Protein AF-A0A6M1YNB8-F1 (afdb_monomer_lite)

pLDDT: mean 82.29, std 21.88, range [28.72, 97.94]

Foldseek 3Di:
DDDDDDDDDDDDDDDDDDPPDPPPDDPDWDWAWDPDDPFTKIWIGDPPGTQWIWTFDPDDPFTKIWTAGPVRHTAKMWTFDPPDPPGKTFIAGPVRDTQWIWAWDPPDPWTKIFTAGPVRHTPDIDTDDDD

Structure (mmCIF, N/CA/C/O backbone):
data_AF-A0A6M1YNB8-F1
#
_entry.id   AF-A0A6M1YNB8-F1
#
loop_
_atom_site.group_PDB
_atom_site.id
_atom_site.type_symbol
_atom_site.label_atom_id
_atom_site.label_alt_id
_atom_site.label_comp_id
_atom_site.label_asym_id
_atom_site.label_entity_id
_atom_site.label_seq_id
_atom_site.pdbx_PDB_ins_code
_atom_site.Cartn_x
_atom_site.Cartn_y
_atom_site.Cartn_z
_atom_site.occupancy
_atom_site.B_iso_or_equiv
_atom_site.auth_seq_id
_atom_site.auth_comp_id
_atom_site.auth_asym_id
_atom_site.auth_atom_id
_atom_site.pdbx_PDB_model_num
ATOM 1 N N . MET A 1 1 ? 40.818 -11.159 37.701 1.00 38.38 1 MET A N 1
ATOM 2 C CA . MET A 1 1 ? 41.041 -10.883 36.265 1.00 38.38 1 MET A CA 1
ATOM 3 C C . MET A 1 1 ? 40.305 -9.592 35.910 1.00 38.38 1 MET A C 1
ATOM 5 O O . MET A 1 1 ? 39.124 -9.479 36.207 1.00 38.38 1 MET A O 1
ATOM 9 N N . PHE A 1 2 ? 41.049 -8.585 35.452 1.00 33.31 2 PHE A N 1
ATOM 10 C CA . PHE A 1 2 ? 40.685 -7.164 35.300 1.00 33.31 2 PHE A CA 1
ATOM 11 C C . PHE A 1 2 ? 39.447 -6.937 34.406 1.00 33.31 2 PHE A C 1
ATOM 13 O O . PHE A 1 2 ? 39.366 -7.487 33.317 1.00 33.31 2 PHE A O 1
ATOM 20 N N . LYS A 1 3 ? 38.395 -6.253 34.883 1.00 41.31 3 LYS A N 1
ATOM 21 C CA . LYS A 1 3 ? 38.100 -4.810 34.693 1.00 41.31 3 LYS A CA 1
ATOM 22 C C . LYS A 1 3 ? 38.503 -4.222 33.326 1.00 41.31 3 LYS A C 1
ATOM 24 O O . LYS A 1 3 ? 39.667 -3.894 33.131 1.00 41.31 3 LYS A O 1
ATOM 29 N N . LYS A 1 4 ? 37.500 -3.868 32.513 1.00 41.59 4 LYS A N 1
ATOM 30 C CA . LYS A 1 4 ? 37.431 -2.569 31.818 1.00 41.59 4 LYS A CA 1
ATOM 31 C C . LYS A 1 4 ? 36.002 -2.017 31.903 1.00 41.59 4 LYS A C 1
ATOM 33 O O . LYS A 1 4 ? 35.089 -2.513 31.259 1.00 41.59 4 LYS A O 1
ATOM 38 N N . LYS A 1 5 ? 35.842 -0.999 32.752 1.00 46.91 5 LYS A N 1
ATOM 39 C CA . LYS A 1 5 ? 34.808 0.038 32.660 1.00 46.91 5 LYS A CA 1
ATOM 40 C C . LYS A 1 5 ? 35.435 1.225 31.926 1.00 46.91 5 LYS A C 1
ATOM 42 O O . LYS A 1 5 ? 36.587 1.508 32.229 1.00 46.91 5 LYS A O 1
ATOM 47 N N . ILE A 1 6 ? 34.662 1.903 31.080 1.00 41.31 6 ILE A N 1
ATOM 48 C CA . ILE A 1 6 ? 34.479 3.368 30.936 1.00 41.31 6 ILE A CA 1
ATOM 49 C C . ILE A 1 6 ? 33.068 3.445 30.310 1.00 41.31 6 ILE A C 1
ATOM 51 O O . ILE A 1 6 ? 32.866 2.882 29.243 1.00 41.31 6 ILE A O 1
ATOM 55 N N . LEU A 1 7 ? 31.979 3.773 31.011 1.00 35.12 7 LEU A N 1
ATOM 56 C CA . LEU A 1 7 ? 31.590 4.996 31.731 1.00 35.12 7 LEU A CA 1
ATOM 57 C C . LEU A 1 7 ? 31.274 6.184 30.792 1.00 35.12 7 LEU A C 1
ATOM 59 O O . LEU A 1 7 ? 32.146 6.979 30.481 1.00 35.12 7 LEU A O 1
ATOM 63 N N . PHE A 1 8 ? 29.978 6.284 30.461 1.00 32.28 8 PHE A N 1
ATOM 64 C CA . PHE A 1 8 ? 29.123 7.469 30.649 1.00 32.28 8 PHE A CA 1
ATOM 65 C C . PHE A 1 8 ? 29.268 8.660 29.687 1.00 32.28 8 PHE A C 1
ATOM 67 O O . PHE A 1 8 ? 30.168 9.483 29.805 1.00 32.28 8 PHE A O 1
ATOM 74 N N . PHE A 1 9 ? 28.227 8.844 28.872 1.00 29.70 9 PHE A N 1
ATOM 75 C CA . PHE A 1 9 ? 27.554 10.138 28.788 1.00 29.70 9 PHE A CA 1
ATOM 76 C C . PHE A 1 9 ? 26.040 9.892 28.844 1.00 29.70 9 PHE A C 1
ATOM 78 O O . PHE A 1 9 ? 25.422 9.437 27.886 1.00 29.70 9 PHE A O 1
ATOM 85 N N . VAL A 1 10 ? 25.474 10.093 30.032 1.00 31.61 10 VAL A N 1
ATOM 86 C CA . VAL A 1 10 ? 24.037 10.281 30.254 1.00 31.61 10 VAL A CA 1
ATOM 87 C C . VAL A 1 10 ? 23.745 11.772 30.097 1.00 31.61 10 VAL A C 1
ATOM 89 O O . VAL A 1 10 ? 24.580 12.593 30.471 1.00 31.61 10 VAL A O 1
ATOM 92 N N . LEU A 1 11 ? 22.523 12.075 29.647 1.00 32.09 11 LEU A N 1
ATOM 93 C CA . LEU A 1 11 ? 21.878 13.393 29.586 1.00 32.09 11 LEU A CA 1
ATOM 94 C C . LEU A 1 11 ? 22.388 14.267 28.431 1.00 32.09 11 LEU A C 1
ATOM 96 O O . LEU A 1 11 ? 23.418 14.921 28.502 1.00 32.09 11 LEU A O 1
ATOM 100 N N . THR A 1 12 ? 21.690 14.301 27.304 1.00 32.06 12 THR A N 1
ATOM 101 C CA . THR A 1 12 ? 20.434 15.047 27.112 1.00 32.06 12 THR A CA 1
ATOM 102 C C . THR A 1 12 ? 19.805 14.486 25.828 1.00 32.06 12 THR A C 1
ATOM 104 O O . THR A 1 12 ? 20.479 14.377 24.817 1.00 32.06 12 THR A O 1
ATOM 107 N N . PHE A 1 13 ? 18.591 13.947 25.806 1.00 28.72 13 PHE A N 1
ATOM 108 C CA . PHE A 1 13 ? 17.339 14.682 25.912 1.00 28.72 13 PHE A CA 1
ATOM 109 C C . PHE A 1 13 ? 16.234 13.637 26.135 1.00 28.72 13 PHE A C 1
ATOM 111 O O . PHE A 1 13 ? 16.077 12.706 25.348 1.00 28.72 13 PHE A O 1
ATOM 118 N N . ILE A 1 14 ? 15.505 13.749 27.241 1.00 36.53 14 ILE A N 1
ATOM 119 C CA . ILE A 1 14 ? 14.234 13.049 27.404 1.00 36.53 14 ILE A CA 1
ATOM 120 C C . ILE A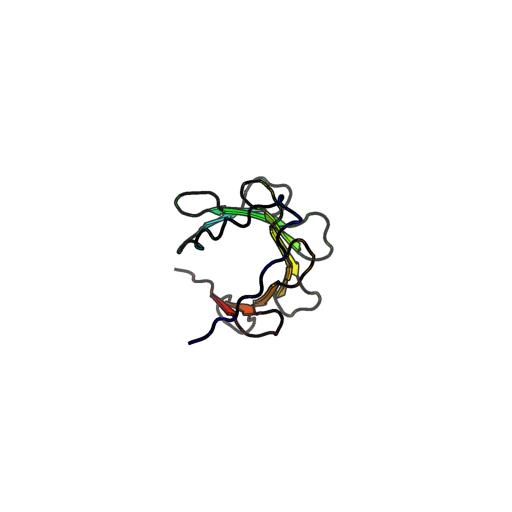 1 14 ? 13.213 13.810 26.539 1.00 36.53 14 ILE A C 1
ATOM 122 O O . ILE A 1 14 ? 13.264 15.036 26.468 1.00 36.53 14 ILE A O 1
ATOM 126 N N . ILE A 1 15 ? 12.234 13.066 26.025 1.00 39.00 15 ILE A N 1
ATOM 127 C CA . ILE A 1 15 ? 10.881 13.473 25.612 1.00 39.00 15 ILE A CA 1
ATOM 128 C C . ILE A 1 15 ? 10.656 13.586 24.095 1.00 39.00 15 ILE A C 1
ATOM 130 O O . ILE A 1 15 ? 11.298 14.348 23.381 1.00 39.00 15 ILE A O 1
ATOM 134 N N . SER A 1 16 ? 9.598 12.873 23.692 1.00 33.97 16 SER A N 1
ATOM 135 C CA . SER A 1 16 ? 8.920 12.781 22.395 1.00 33.97 16 SER A CA 1
ATOM 136 C C . SER A 1 16 ? 9.632 11.841 21.416 1.00 33.97 16 SER A C 1
ATOM 138 O O . SER A 1 16 ? 10.636 12.174 20.819 1.00 33.97 16 SER A O 1
ATOM 140 N N . SER A 1 17 ? 9.209 10.601 21.217 1.00 33.97 17 SER A N 1
ATOM 141 C CA . SER A 1 17 ? 7.852 10.070 21.221 1.00 33.97 17 SER A CA 1
ATOM 142 C C . SER A 1 17 ? 7.916 8.549 21.356 1.00 33.97 17 SER A C 1
ATOM 144 O O . SER A 1 17 ? 8.904 7.905 21.012 1.00 33.97 17 SER A O 1
ATOM 146 N N . ASN A 1 18 ? 6.854 7.996 21.923 1.00 35.66 18 ASN A N 1
ATOM 147 C CA . ASN A 1 18 ? 6.626 6.572 22.083 1.00 35.66 18 ASN A CA 1
ATOM 148 C C . ASN A 1 18 ? 6.796 5.835 20.743 1.00 35.66 18 ASN A C 1
ATOM 150 O O . ASN A 1 18 ? 5.911 5.903 19.901 1.00 35.66 18 ASN A O 1
ATOM 154 N N . PHE A 1 19 ? 7.872 5.071 20.571 1.00 36.25 19 PHE A N 1
ATOM 155 C CA . PHE A 1 19 ? 7.845 3.895 19.697 1.00 36.25 19 PHE A CA 1
ATOM 156 C C . PHE A 1 19 ? 7.642 2.661 20.580 1.00 36.25 19 PHE A C 1
ATOM 158 O O . PHE A 1 19 ? 8.516 1.819 20.755 1.00 36.25 19 PHE A O 1
ATOM 165 N N . LEU A 1 20 ? 6.465 2.621 21.204 1.00 36.03 20 LEU A N 1
ATOM 166 C CA . LEU A 1 20 ? 5.874 1.432 21.808 1.00 36.03 20 LEU A CA 1
ATOM 167 C C . LEU A 1 20 ? 4.615 1.099 21.011 1.00 36.03 20 LEU A C 1
ATOM 169 O O . LEU A 1 20 ? 3.526 1.262 21.528 1.00 36.03 20 LEU A O 1
ATOM 173 N N . PHE A 1 21 ? 4.771 0.695 19.752 1.00 38.81 21 PHE A N 1
ATOM 174 C CA . PHE A 1 21 ? 3.751 -0.049 19.005 1.00 38.81 21 PHE A CA 1
ATOM 175 C C . PHE A 1 21 ? 4.468 -0.903 17.958 1.00 38.81 21 PHE A C 1
ATOM 177 O O . PHE A 1 21 ? 4.477 -0.605 16.769 1.00 38.81 21 PHE A O 1
ATOM 184 N N . ALA A 1 22 ? 5.133 -1.956 18.422 1.00 40.53 22 ALA A N 1
ATOM 185 C CA . ALA A 1 22 ? 5.193 -3.175 17.631 1.00 40.53 22 ALA A CA 1
ATOM 186 C C . ALA A 1 22 ? 4.038 -4.044 18.136 1.00 40.53 22 ALA A C 1
ATOM 188 O O . ALA A 1 22 ? 4.263 -5.030 18.830 1.00 40.53 22 ALA A O 1
ATOM 189 N N . ASP A 1 23 ? 2.801 -3.603 17.888 1.00 54.72 23 ASP A N 1
ATOM 190 C CA . ASP A 1 23 ? 1.694 -4.553 17.891 1.00 54.72 23 ASP A CA 1
ATOM 191 C C . ASP A 1 23 ? 2.012 -5.542 16.767 1.00 54.72 23 ASP A C 1
ATOM 193 O O . ASP A 1 23 ? 2.313 -5.132 15.640 1.00 54.72 23 ASP A O 1
ATOM 197 N N . ASP A 1 24 ? 2.053 -6.832 17.098 1.00 67.50 24 ASP A N 1
ATOM 198 C CA . ASP A 1 24 ? 2.277 -7.888 16.118 1.00 67.50 24 ASP A CA 1
ATOM 199 C C . ASP A 1 24 ? 1.301 -7.693 14.951 1.00 67.50 24 ASP A C 1
ATOM 201 O O . ASP A 1 24 ? 0.098 -7.513 15.156 1.00 67.50 24 ASP A O 1
ATOM 205 N N . ILE A 1 25 ? 1.816 -7.704 13.715 1.00 71.94 25 ILE A N 1
ATOM 206 C CA . ILE A 1 25 ? 0.962 -7.639 12.524 1.00 71.94 25 ILE A CA 1
ATOM 207 C C . ILE A 1 25 ? -0.030 -8.802 12.633 1.00 71.94 25 ILE A C 1
ATOM 209 O O . ILE A 1 25 ? 0.412 -9.953 12.721 1.00 71.94 25 ILE A O 1
ATOM 213 N N . PRO A 1 26 ? -1.348 -8.540 12.632 1.00 85.00 26 PRO A N 1
ATOM 214 C CA . PRO A 1 26 ? -2.317 -9.590 12.876 1.00 85.00 26 PRO A CA 1
ATOM 215 C C . PRO A 1 26 ? -2.248 -10.629 11.760 1.00 85.00 26 PRO A C 1
ATOM 217 O O . PRO A 1 26 ? -2.061 -10.296 10.587 1.00 85.00 26 PRO A O 1
ATOM 220 N N . GLU A 1 27 ? -2.443 -11.899 12.122 1.00 88.38 27 GLU A N 1
ATOM 221 C CA . GLU A 1 27 ? -2.428 -13.017 11.169 1.00 88.38 27 GLU A CA 1
ATOM 222 C C . GLU A 1 27 ? -3.446 -12.810 10.034 1.00 88.38 27 GLU A C 1
ATOM 224 O O . GLU A 1 27 ? -3.214 -13.194 8.887 1.00 88.38 27 GLU A O 1
ATOM 229 N N . LYS A 1 28 ? -4.566 -12.151 10.351 1.00 90.00 28 LYS A N 1
ATOM 230 C CA . LYS A 1 28 ? -5.609 -11.775 9.403 1.00 90.00 28 LYS A CA 1
ATOM 231 C C . LYS A 1 28 ? -6.122 -10.369 9.679 1.00 90.00 28 LYS A C 1
ATOM 233 O O . LYS A 1 28 ? -6.285 -9.956 10.823 1.00 90.00 28 LYS A O 1
ATOM 238 N N . PHE A 1 29 ? -6.441 -9.666 8.606 1.00 93.00 29 PHE A N 1
ATOM 239 C CA . PHE A 1 29 ? -7.118 -8.381 8.644 1.00 93.00 29 PHE A CA 1
ATOM 240 C C . PHE A 1 29 ? -8.016 -8.249 7.415 1.00 93.00 29 PHE A C 1
ATOM 242 O O . PHE A 1 29 ? -7.878 -8.970 6.423 1.00 93.00 29 PHE A O 1
ATOM 249 N N . TYR A 1 30 ? -8.942 -7.308 7.484 1.00 92.75 30 TYR A N 1
ATOM 250 C CA . TYR A 1 30 ? -9.928 -7.013 6.465 1.00 92.75 30 TYR A CA 1
ATOM 251 C C . TYR A 1 30 ? -9.730 -5.584 5.983 1.00 92.75 30 TYR A C 1
ATOM 253 O O . TYR A 1 30 ? -9.500 -4.666 6.772 1.00 92.75 30 TYR A O 1
ATOM 261 N N . ILE A 1 31 ? -9.867 -5.402 4.675 1.00 93.31 31 ILE A N 1
ATOM 262 C CA . ILE A 1 31 ? -9.878 -4.091 4.036 1.00 93.31 31 ILE A CA 1
ATOM 263 C C . ILE A 1 31 ? -11.291 -3.860 3.518 1.00 93.31 31 ILE A C 1
ATOM 265 O O . ILE A 1 31 ? -11.798 -4.654 2.723 1.00 93.31 31 ILE A O 1
ATOM 269 N N . LYS A 1 32 ? -11.936 -2.781 3.962 1.00 94.75 32 LYS A N 1
ATOM 270 C CA . LYS A 1 32 ? -13.286 -2.417 3.522 1.00 94.75 32 LYS A CA 1
ATOM 271 C C . LYS A 1 32 ? -13.297 -1.014 2.943 1.00 94.75 32 LYS A C 1
ATOM 273 O O . LYS A 1 32 ? -12.922 -0.065 3.620 1.00 94.75 32 LYS A O 1
ATOM 278 N N . GLU A 1 33 ? -13.778 -0.876 1.714 1.00 95.94 33 GLU A N 1
ATOM 279 C CA . GLU A 1 33 ? -13.997 0.435 1.105 1.00 95.94 33 GLU A CA 1
ATOM 280 C C . GLU A 1 33 ? -15.158 1.176 1.786 1.00 95.94 33 GLU A C 1
ATOM 282 O O . GLU A 1 33 ? -16.211 0.596 2.086 1.00 95.94 33 GLU A O 1
ATOM 287 N N . ARG A 1 34 ? -14.972 2.475 2.028 1.00 94.94 34 ARG A N 1
ATOM 288 C CA . ARG A 1 34 ? -16.028 3.372 2.496 1.00 94.94 34 ARG A CA 1
ATOM 289 C C . ARG A 1 34 ? -16.886 3.802 1.313 1.00 94.94 34 ARG A C 1
ATOM 291 O O . ARG A 1 34 ? -16.391 4.390 0.364 1.00 94.94 34 ARG A O 1
ATOM 298 N N . TRP A 1 35 ? -18.192 3.560 1.406 1.00 90.25 35 TRP A N 1
ATOM 299 C CA . TRP A 1 35 ? -19.140 3.935 0.350 1.00 90.25 35 TRP A CA 1
ATOM 300 C C . TRP A 1 35 ? -19.350 5.456 0.245 1.00 90.25 35 TRP A C 1
ATOM 302 O O . TRP A 1 35 ? -19.662 5.961 -0.829 1.00 90.25 35 TRP A O 1
ATOM 312 N N . LEU A 1 36 ? -19.188 6.179 1.360 1.00 90.75 36 LEU A N 1
ATOM 313 C CA . LEU A 1 36 ? -19.328 7.631 1.438 1.00 90.75 36 LEU A CA 1
ATOM 314 C C . LEU A 1 36 ? -17.993 8.257 1.845 1.00 90.75 36 LEU A C 1
ATOM 316 O O . LEU A 1 36 ? -17.686 8.385 3.031 1.00 90.75 36 LEU A O 1
ATOM 320 N N . SER A 1 37 ? -17.196 8.645 0.854 1.00 88.88 37 SER A N 1
ATOM 321 C CA . SER A 1 37 ? -15.940 9.371 1.045 1.00 88.88 37 SER A CA 1
ATOM 322 C C . SER A 1 37 ? -15.647 10.276 -0.154 1.00 88.88 37 SER A C 1
ATOM 324 O O . SER A 1 37 ? -16.093 10.016 -1.268 1.00 88.88 37 SER A O 1
ATOM 326 N N . LEU A 1 38 ? -14.899 11.364 0.071 1.00 88.81 38 LEU A N 1
ATOM 327 C CA . LEU A 1 38 ? -14.520 12.302 -0.997 1.00 88.81 38 LEU A CA 1
ATOM 328 C C . LEU A 1 38 ? -13.576 11.655 -2.022 1.00 88.81 38 LEU A C 1
ATOM 330 O O . LEU A 1 38 ? -13.642 11.934 -3.217 1.00 88.81 38 LEU A O 1
ATOM 334 N N . THR A 1 39 ? -12.684 10.794 -1.542 1.00 92.69 39 THR A N 1
ATOM 335 C CA . THR A 1 39 ? -11.795 9.961 -2.351 1.00 92.69 39 THR A CA 1
ATOM 336 C C . THR A 1 39 ? -11.928 8.509 -1.931 1.00 92.69 39 THR A C 1
ATOM 338 O O . THR A 1 39 ? -12.402 8.220 -0.831 1.00 92.69 39 THR A O 1
ATOM 341 N N . THR A 1 40 ? -11.485 7.585 -2.785 1.00 93.81 40 THR A N 1
ATOM 342 C CA . THR A 1 40 ? -11.400 6.159 -2.450 1.00 93.81 40 THR A CA 1
ATOM 343 C C . THR A 1 40 ? -10.681 5.986 -1.115 1.00 93.81 40 THR A C 1
ATOM 345 O O . THR A 1 40 ? -9.510 6.352 -0.988 1.00 93.81 40 THR A O 1
ATOM 348 N N . THR A 1 41 ? -11.402 5.475 -0.122 1.00 96.25 41 THR A N 1
ATOM 349 C CA . THR A 1 41 ? -10.931 5.332 1.256 1.00 96.25 41 THR A CA 1
ATOM 350 C C . THR A 1 41 ? -11.265 3.936 1.743 1.00 96.25 41 THR A C 1
ATOM 352 O O . THR A 1 41 ? -12.373 3.450 1.528 1.00 96.25 41 THR A O 1
ATOM 355 N N . PHE A 1 42 ? -10.319 3.311 2.425 1.00 96.81 42 PHE A N 1
ATOM 356 C CA . PHE A 1 42 ? -10.420 1.968 2.955 1.00 96.81 42 PHE A CA 1
ATOM 357 C C . PHE A 1 42 ? -10.161 1.982 4.456 1.00 96.81 42 PHE A C 1
ATOM 359 O O . PHE A 1 42 ? -9.191 2.579 4.918 1.00 96.81 42 PHE A O 1
ATOM 366 N N . ASP A 1 43 ? -11.014 1.298 5.205 1.00 95.69 43 ASP A N 1
ATOM 367 C CA . ASP A 1 43 ? -10.765 0.950 6.598 1.00 95.69 43 ASP A CA 1
ATOM 368 C C . ASP A 1 43 ? -9.995 -0.370 6.659 1.00 95.69 43 ASP A C 1
ATOM 370 O O . ASP A 1 43 ? -10.386 -1.338 5.996 1.00 95.69 43 ASP A O 1
ATOM 374 N N . ILE A 1 44 ? -8.942 -0.418 7.474 1.00 94.62 44 ILE A N 1
ATOM 375 C CA . ILE A 1 44 ? -8.174 -1.634 7.753 1.00 94.62 44 ILE A CA 1
ATOM 376 C C . ILE A 1 44 ? -8.489 -2.066 9.179 1.00 94.62 44 ILE A C 1
ATOM 378 O O . ILE A 1 44 ? -8.258 -1.315 10.119 1.00 94.62 44 ILE A O 1
ATOM 382 N N . LYS A 1 45 ? -9.024 -3.271 9.355 1.00 94.19 45 LYS A N 1
ATOM 383 C CA . LYS A 1 45 ? -9.442 -3.782 10.669 1.00 94.19 45 LYS A CA 1
ATOM 384 C C . LYS A 1 45 ? -9.009 -5.224 10.833 1.00 94.19 45 LYS A C 1
ATOM 386 O O . LYS A 1 45 ? -9.021 -5.958 9.852 1.00 94.19 45 LYS A O 1
ATOM 391 N N . ASP A 1 46 ? -8.688 -5.648 12.042 1.00 93.19 46 ASP A N 1
ATOM 392 C CA . ASP A 1 46 ? -8.664 -7.073 12.371 1.00 93.19 46 ASP A CA 1
ATOM 393 C C . ASP A 1 46 ? -9.985 -7.476 13.052 1.00 93.19 46 ASP A C 1
ATOM 395 O O . ASP A 1 46 ? -10.988 -6.760 12.967 1.00 93.19 46 ASP A O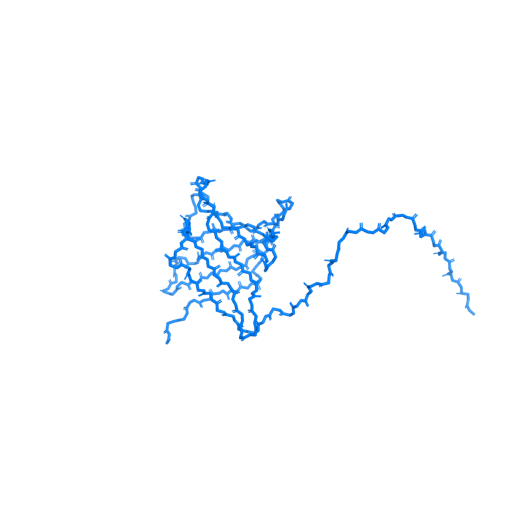 1
ATOM 399 N N . ASP A 1 47 ? -10.017 -8.656 13.670 1.00 90.69 47 ASP A N 1
ATOM 400 C CA . ASP A 1 47 ? -11.196 -9.141 14.394 1.00 90.69 47 ASP A CA 1
ATOM 401 C C . ASP A 1 47 ? -11.526 -8.313 15.652 1.00 90.69 47 ASP A C 1
ATOM 403 O O . ASP A 1 47 ? -12.677 -8.303 16.091 1.00 90.69 47 ASP A O 1
ATOM 407 N N . ASN A 1 48 ? -10.537 -7.644 16.245 1.00 88.94 48 ASN A N 1
ATOM 408 C CA . ASN A 1 48 ? -10.623 -7.044 17.575 1.00 88.94 48 ASN A CA 1
ATOM 409 C C . ASN A 1 48 ? -10.673 -5.513 17.529 1.00 88.94 48 ASN A C 1
ATOM 411 O O . ASN A 1 48 ? -11.277 -4.888 18.403 1.00 88.94 48 ASN A O 1
ATOM 415 N N . GLN A 1 49 ? -10.039 -4.896 16.534 1.00 89.50 49 GLN A N 1
ATOM 416 C CA . GLN A 1 49 ? -9.812 -3.461 16.493 1.00 89.50 49 GLN A CA 1
ATOM 417 C C . GLN A 1 49 ? -9.649 -2.900 15.076 1.00 89.50 49 GLN A C 1
ATOM 419 O O . GLN A 1 49 ? -9.424 -3.592 14.081 1.00 89.50 49 GLN A O 1
ATOM 424 N N . ASN A 1 50 ? -9.782 -1.577 14.993 1.00 91.44 50 ASN A N 1
ATOM 425 C CA . ASN A 1 50 ? -9.360 -0.827 13.821 1.00 91.44 50 ASN A CA 1
ATOM 426 C C . ASN A 1 50 ? -7.831 -0.708 13.842 1.00 91.44 50 ASN A C 1
ATOM 428 O O . ASN A 1 50 ? -7.262 -0.460 14.900 1.00 91.44 50 ASN A O 1
ATOM 432 N N . LEU A 1 51 ? -7.186 -0.877 12.694 1.00 92.12 51 LEU A N 1
ATOM 433 C CA . LEU A 1 51 ? -5.734 -0.758 12.542 1.00 92.12 51 LEU A CA 1
ATOM 434 C C . LEU A 1 51 ? -5.344 0.568 11.888 1.00 92.12 51 LEU A C 1
ATOM 436 O O . LEU A 1 51 ? -4.219 1.030 12.049 1.00 92.12 51 LEU A O 1
ATOM 440 N N . GLY A 1 52 ? -6.270 1.192 11.159 1.00 94.38 52 GLY A N 1
ATOM 441 C CA . GLY A 1 52 ? -6.024 2.453 10.480 1.00 94.38 52 GLY A CA 1
ATOM 442 C C . GLY A 1 52 ? -6.857 2.613 9.221 1.00 94.38 52 GLY A C 1
ATOM 443 O O . GLY A 1 52 ? -7.787 1.849 8.939 1.00 94.38 52 GLY A O 1
ATOM 444 N N . ILE A 1 53 ? -6.512 3.634 8.447 1.00 95.50 53 ILE A N 1
ATOM 445 C CA . ILE A 1 53 ? -7.194 3.962 7.200 1.00 95.50 53 ILE A CA 1
ATOM 446 C C . ILE A 1 53 ? -6.189 4.167 6.078 1.00 95.50 53 ILE A C 1
ATOM 448 O O . ILE A 1 53 ? -5.113 4.723 6.278 1.00 95.50 53 ILE A O 1
ATOM 452 N N . VAL A 1 54 ? -6.568 3.759 4.871 1.00 97.31 54 VAL A N 1
ATOM 453 C CA . VAL A 1 54 ? -5.836 4.094 3.650 1.00 97.31 54 VAL A CA 1
ATOM 454 C C . VAL A 1 54 ? -6.743 4.898 2.747 1.00 97.31 54 VAL A C 1
ATOM 456 O O . VAL A 1 54 ? -7.809 4.422 2.369 1.00 97.31 54 VAL A O 1
ATOM 459 N N . TYR A 1 55 ? -6.330 6.093 2.346 1.00 96.81 55 TYR A N 1
ATOM 460 C CA . TYR A 1 55 ? -7.114 6.916 1.427 1.00 96.81 55 TYR A CA 1
ATOM 461 C C . TYR A 1 55 ? -6.283 7.416 0.260 1.00 96.81 55 TYR A C 1
ATOM 463 O O . TYR A 1 55 ? -5.081 7.660 0.364 1.00 96.81 55 TYR A O 1
ATOM 471 N N . ARG A 1 56 ? -6.944 7.588 -0.882 1.00 96.50 56 ARG A N 1
ATOM 472 C CA . ARG A 1 56 ? -6.347 8.215 -2.056 1.00 96.50 56 ARG A CA 1
ATOM 473 C C . ARG A 1 56 ? -6.264 9.721 -1.836 1.00 96.50 56 ARG A C 1
ATOM 475 O O . ARG A 1 56 ? -7.272 10.369 -1.553 1.00 96.50 56 ARG A O 1
ATOM 482 N N . LYS A 1 57 ? -5.087 10.301 -2.045 1.00 95.69 57 LYS A N 1
ATOM 483 C CA . LYS A 1 57 ? -4.889 11.750 -2.019 1.00 95.69 57 LYS A CA 1
ATOM 484 C C . LYS A 1 57 ? -5.666 12.411 -3.155 1.00 95.69 57 LYS A C 1
ATOM 486 O O . LYS A 1 57 ? -5.556 12.004 -4.311 1.00 95.69 57 LYS A O 1
ATOM 491 N N . PHE A 1 58 ? -6.442 13.442 -2.823 1.00 88.81 58 PHE A N 1
ATOM 492 C CA . PHE A 1 58 ? -7.303 14.133 -3.785 1.00 88.81 58 PHE A CA 1
ATOM 493 C C . PHE A 1 58 ? -6.492 14.890 -4.850 1.00 88.81 58 PHE A C 1
ATOM 495 O O . PHE A 1 58 ? -6.671 14.663 -6.045 1.00 88.81 58 PHE A O 1
ATOM 502 N N . PHE A 1 59 ? -5.547 15.734 -4.421 1.00 89.69 59 PHE A N 1
ATOM 503 C CA . PHE A 1 59 ? -4.667 16.499 -5.309 1.00 89.69 59 PHE A CA 1
ATOM 504 C C . PHE A 1 59 ? -3.338 15.771 -5.528 1.00 89.69 59 PHE A C 1
ATOM 506 O O . PHE A 1 59 ? -2.347 16.025 -4.838 1.00 89.69 59 PHE A O 1
ATOM 513 N N . SER A 1 60 ? -3.319 14.849 -6.488 1.00 89.69 60 SER A N 1
ATOM 514 C CA . SER A 1 60 ? -2.094 14.186 -6.937 1.00 89.69 60 SER A CA 1
ATOM 515 C C . SER A 1 60 ? -2.139 13.904 -8.436 1.00 89.69 60 SER A C 1
ATOM 517 O O . SER A 1 60 ? -3.161 13.460 -8.956 1.00 89.69 60 SER A O 1
ATOM 519 N N . LEU A 1 61 ? -1.018 14.150 -9.125 1.00 90.75 61 LEU A N 1
ATOM 520 C CA . LEU A 1 61 ? -0.873 13.881 -10.563 1.00 90.75 61 LEU A CA 1
ATOM 521 C C . LEU A 1 61 ? -0.963 12.383 -10.877 1.00 90.75 61 LEU A C 1
ATOM 523 O O . LEU A 1 61 ? -1.513 11.989 -11.900 1.00 90.75 61 LEU A O 1
ATOM 527 N N . LEU A 1 62 ? -0.429 11.551 -9.984 1.00 92.69 62 LEU A N 1
ATOM 528 C CA . LEU A 1 62 ? -0.492 10.094 -10.057 1.00 92.69 62 LEU A CA 1
ATOM 529 C C . LEU A 1 62 ? -1.223 9.552 -8.829 1.00 92.69 62 LEU A C 1
ATOM 531 O O . LEU A 1 62 ? -1.259 10.238 -7.806 1.00 92.69 62 LEU A O 1
ATOM 535 N N . PRO A 1 63 ? -1.791 8.3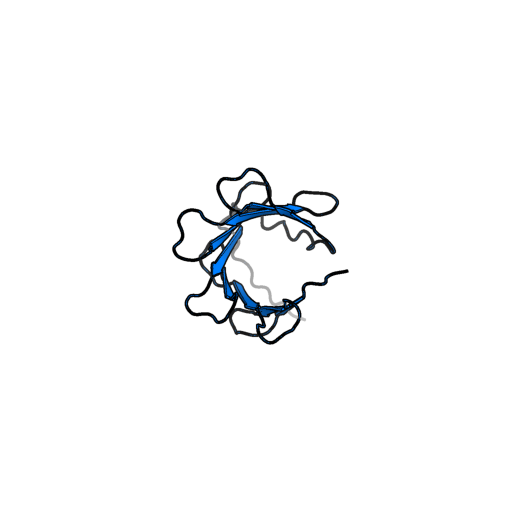36 -8.879 1.00 94.25 63 PRO A N 1
ATOM 536 C CA . PRO A 1 63 ? -2.344 7.703 -7.690 1.00 94.25 63 PRO A CA 1
ATOM 537 C C . PRO A 1 63 ? -1.338 7.723 -6.532 1.00 94.25 63 PRO A C 1
ATOM 539 O O . PRO A 1 63 ? -0.232 7.195 -6.633 1.00 94.25 63 PRO A O 1
ATOM 542 N N . GLU A 1 64 ? -1.729 8.375 -5.443 1.00 96.56 64 GLU A N 1
ATOM 543 C CA . GLU A 1 64 ? -0.986 8.429 -4.190 1.00 96.56 64 GLU A CA 1
ATOM 544 C C . GLU A 1 64 ? -1.965 8.050 -3.080 1.00 96.56 64 GLU A C 1
ATOM 546 O O . GLU A 1 64 ? -3.059 8.614 -3.009 1.00 96.56 64 GLU A O 1
ATOM 551 N N . TYR A 1 65 ? -1.593 7.075 -2.259 1.00 97.50 65 TYR A N 1
ATOM 552 C CA . TYR A 1 65 ? -2.386 6.595 -1.132 1.00 97.50 65 TYR A CA 1
ATOM 553 C C . TYR A 1 65 ? -1.648 6.891 0.162 1.00 97.50 65 TYR A C 1
ATOM 555 O O . TYR A 1 65 ? -0.435 6.709 0.225 1.00 97.50 65 TYR A O 1
ATOM 563 N N . HIS A 1 66 ? -2.358 7.375 1.171 1.00 97.25 66 HIS A N 1
ATOM 564 C CA . HIS A 1 66 ? -1.816 7.700 2.488 1.00 97.25 66 HIS A CA 1
ATOM 565 C C . HIS A 1 66 ? -2.384 6.715 3.498 1.00 97.25 66 HIS A C 1
ATOM 567 O O . HIS A 1 66 ? -3.585 6.449 3.475 1.00 97.25 66 HIS A O 1
ATOM 573 N N . LEU A 1 67 ? -1.510 6.162 4.333 1.00 96.19 67 LEU A N 1
ATOM 574 C CA . LEU A 1 67 ? -1.852 5.336 5.480 1.00 96.19 67 LEU A CA 1
ATOM 575 C C . LEU A 1 67 ? -1.819 6.215 6.726 1.00 96.19 67 LEU A C 1
ATOM 577 O O . LEU A 1 67 ? -0.796 6.836 7.021 1.00 96.19 67 LEU A O 1
ATOM 581 N N . GLU A 1 68 ? -2.922 6.225 7.456 1.00 95.25 68 GLU A N 1
ATOM 582 C CA . GLU A 1 68 ? -3.033 6.839 8.775 1.00 95.25 68 GLU A CA 1
ATOM 583 C C . GLU A 1 68 ? -3.365 5.771 9.815 1.00 95.25 68 GLU A C 1
ATOM 585 O O . GLU A 1 68 ? -4.060 4.793 9.521 1.00 95.25 68 GLU A O 1
ATOM 590 N N . ASP A 1 69 ? -2.866 5.968 11.032 1.00 93.06 69 ASP A N 1
ATOM 591 C CA . ASP A 1 69 ? -3.233 5.141 12.177 1.00 93.06 69 ASP A CA 1
ATOM 592 C C . ASP A 1 69 ? -4.645 5.476 12.696 1.00 93.06 69 ASP A C 1
ATOM 594 O O . ASP A 1 69 ? -5.369 6.326 12.169 1.00 93.06 69 ASP A O 1
ATOM 598 N N . VAL A 1 70 ? -5.054 4.800 13.769 1.00 91.75 70 VAL A N 1
ATOM 599 C CA . VAL A 1 70 ? -6.359 5.015 14.417 1.00 91.75 70 VAL A CA 1
ATOM 600 C C . VAL A 1 70 ? -6.539 6.414 15.016 1.00 91.75 70 VAL A C 1
ATOM 602 O O . VAL A 1 70 ? -7.672 6.824 15.268 1.00 91.75 70 VAL A O 1
ATOM 605 N N . TYR A 1 71 ? -5.447 7.148 15.234 1.00 93.56 71 TYR A N 1
ATOM 606 C CA . TYR A 1 71 ? -5.428 8.511 15.762 1.00 93.56 71 TYR A CA 1
ATOM 607 C C . TYR A 1 71 ? -5.322 9.565 14.647 1.00 93.56 71 TYR A C 1
ATOM 609 O O . TYR A 1 71 ? -5.161 10.754 14.938 1.00 93.56 71 TYR A O 1
ATOM 617 N N . GLY A 1 72 ? -5.402 9.148 13.377 1.00 92.19 72 GLY A N 1
ATOM 618 C CA . GLY A 1 72 ? -5.270 10.026 12.214 1.00 92.19 72 GLY A CA 1
ATOM 619 C C . GLY A 1 72 ? -3.844 10.529 11.991 1.00 92.19 72 GLY A C 1
ATOM 620 O O . GLY A 1 72 ? -3.647 11.534 11.309 1.00 92.19 72 GLY A O 1
ATOM 621 N N . GLN A 1 73 ? -2.837 9.890 12.592 1.00 93.44 73 GLN A N 1
ATOM 622 C CA . GLN A 1 73 ? -1.443 10.233 12.343 1.00 93.44 73 GLN A CA 1
ATOM 623 C C . GLN A 1 73 ? -0.968 9.526 11.082 1.00 93.44 73 GLN A C 1
ATOM 625 O O . GLN A 1 73 ? -1.075 8.304 10.962 1.00 93.44 73 GLN A O 1
ATOM 630 N N . PHE A 1 74 ? -0.409 10.303 10.160 1.00 93.69 74 PHE A N 1
ATOM 631 C CA . PHE A 1 74 ? 0.218 9.795 8.947 1.00 93.69 74 PHE A CA 1
ATOM 632 C C . PHE A 1 74 ? 1.361 8.827 9.294 1.00 93.69 74 PHE A C 1
ATOM 634 O O . PHE A 1 74 ? 2.191 9.129 10.151 1.00 93.69 74 PHE A O 1
ATOM 641 N N . GLN A 1 75 ? 1.384 7.667 8.638 1.00 93.62 75 GLN A N 1
ATOM 642 C CA . GLN A 1 75 ? 2.370 6.601 8.864 1.00 93.62 75 GLN A CA 1
ATOM 643 C C . GLN A 1 75 ? 3.241 6.346 7.632 1.00 93.62 75 GLN A C 1
ATOM 645 O O . GLN A 1 75 ? 4.440 6.094 7.743 1.00 93.62 75 GLN A O 1
ATOM 650 N N . ALA A 1 76 ? 2.623 6.350 6.449 1.00 96.25 76 ALA A N 1
ATOM 651 C CA . ALA A 1 76 ? 3.305 6.085 5.190 1.00 96.25 76 ALA A CA 1
ATOM 652 C C . ALA A 1 76 ? 2.475 6.555 3.991 1.00 96.25 76 ALA A C 1
ATOM 654 O O . ALA A 1 76 ? 1.247 6.646 4.052 1.00 96.25 76 ALA A O 1
ATOM 655 N N . LYS A 1 77 ? 3.134 6.776 2.852 1.00 96.88 77 LYS A N 1
ATOM 656 C CA . LYS A 1 77 ? 2.476 7.011 1.558 1.00 96.88 77 LYS A CA 1
ATOM 657 C C . LYS A 1 77 ? 2.981 6.060 0.489 1.00 96.88 77 LYS A C 1
ATOM 659 O O . LYS A 1 77 ? 4.178 5.832 0.360 1.00 96.88 77 LYS A O 1
ATOM 664 N N . ALA A 1 78 ? 2.063 5.571 -0.331 1.00 97.94 78 ALA A N 1
ATOM 665 C CA . ALA A 1 78 ? 2.346 4.802 -1.531 1.00 97.94 78 ALA A CA 1
ATOM 666 C C . ALA A 1 78 ? 2.115 5.684 -2.758 1.00 97.94 78 ALA A C 1
ATOM 668 O O . ALA A 1 78 ? 0.985 6.104 -3.009 1.00 97.94 78 ALA A O 1
ATOM 669 N N . ARG A 1 79 ? 3.156 5.955 -3.545 1.00 97.50 79 ARG A N 1
ATOM 670 C CA . ARG A 1 79 ? 3.060 6.746 -4.778 1.00 97.50 79 ARG A CA 1
ATOM 671 C C . ARG A 1 79 ? 3.257 5.856 -5.994 1.00 97.50 79 ARG A C 1
ATOM 673 O O . ARG A 1 79 ? 4.261 5.158 -6.099 1.00 97.50 79 ARG A O 1
ATOM 680 N N . MET A 1 80 ? 2.320 5.906 -6.934 1.00 96.56 80 MET A N 1
ATOM 681 C CA . MET A 1 80 ? 2.446 5.183 -8.195 1.00 96.56 80 MET A CA 1
ATOM 682 C C . MET A 1 80 ? 3.600 5.743 -9.033 1.00 96.56 80 MET A C 1
ATOM 684 O O . MET A 1 80 ? 3.758 6.960 -9.164 1.00 96.56 80 MET A O 1
ATOM 688 N N . ARG A 1 81 ? 4.389 4.853 -9.637 1.00 94.94 81 ARG A N 1
ATOM 689 C CA . ARG A 1 81 ? 5.488 5.222 -10.529 1.00 94.94 81 ARG A CA 1
ATOM 690 C C . ARG A 1 81 ? 4.970 5.515 -11.936 1.00 94.94 81 ARG A C 1
ATOM 692 O O . ARG A 1 81 ? 4.175 4.761 -12.496 1.00 94.94 81 ARG A O 1
ATOM 699 N N . PHE A 1 82 ? 5.455 6.604 -12.524 1.00 91.56 82 PHE A N 1
ATOM 700 C CA . PHE A 1 82 ? 5.129 6.968 -13.901 1.00 91.56 82 PHE A CA 1
ATOM 701 C C . PHE A 1 82 ? 5.740 5.983 -14.910 1.00 91.56 82 PHE A C 1
ATOM 703 O O . PHE A 1 82 ? 6.818 5.444 -14.666 1.00 91.56 82 PHE A O 1
ATOM 710 N N . PHE A 1 83 ? 5.052 5.754 -16.035 1.00 87.88 83 PHE A N 1
ATOM 711 C CA . PHE A 1 83 ? 5.458 4.828 -17.108 1.00 87.88 83 PHE A CA 1
ATOM 712 C C . PHE A 1 83 ? 5.764 3.381 -16.673 1.00 87.88 83 PHE A C 1
ATOM 714 O O . PHE A 1 83 ? 6.451 2.646 -17.383 1.00 87.88 83 PHE A O 1
ATOM 721 N N . ALA A 1 84 ? 5.250 2.938 -15.525 1.00 87.38 84 ALA A N 1
ATOM 722 C CA . ALA A 1 84 ? 5.333 1.536 -15.148 1.00 87.38 84 ALA A CA 1
ATOM 723 C C . ALA A 1 84 ? 4.354 0.691 -15.978 1.00 87.38 84 ALA A C 1
ATOM 725 O O . ALA A 1 84 ? 3.205 1.075 -16.201 1.00 87.38 84 ALA A O 1
ATOM 726 N N . LEU A 1 85 ? 4.807 -0.486 -16.413 1.00 85.50 85 LEU A N 1
ATOM 727 C CA . LEU A 1 85 ? 3.923 -1.498 -16.981 1.00 85.50 85 LEU A CA 1
ATOM 728 C C . LEU A 1 85 ? 3.169 -2.183 -15.831 1.00 85.50 85 LEU A C 1
ATOM 730 O O . LEU A 1 85 ? 3.730 -3.024 -15.134 1.00 85.50 85 LEU A O 1
ATOM 734 N N . GLY A 1 86 ? 1.904 -1.804 -15.635 1.00 88.44 86 GLY A N 1
ATOM 735 C CA . GLY A 1 86 ? 1.066 -2.277 -14.529 1.00 88.44 86 GLY A CA 1
ATOM 736 C C . GLY A 1 86 ? 1.190 -1.431 -13.258 1.00 88.44 86 GLY A C 1
ATOM 737 O O . GLY A 1 86 ? 1.761 -0.340 -13.260 1.00 88.44 86 GLY A O 1
ATOM 738 N N . ALA A 1 87 ? 0.622 -1.926 -12.159 1.00 91.88 87 ALA A N 1
ATOM 739 C CA . ALA A 1 87 ? 0.677 -1.253 -10.869 1.00 91.88 87 ALA A CA 1
ATOM 740 C C . ALA A 1 87 ? 2.071 -1.379 -10.239 1.00 91.88 87 ALA A C 1
ATOM 742 O O . ALA A 1 87 ? 2.487 -2.464 -9.828 1.00 91.88 87 ALA A O 1
ATOM 743 N N . LYS A 1 88 ? 2.769 -0.248 -10.121 1.00 96.50 88 LYS A N 1
ATOM 744 C CA . LYS A 1 88 ? 4.033 -0.143 -9.393 1.00 96.50 88 LYS A CA 1
ATOM 745 C C . LYS A 1 88 ? 4.003 1.053 -8.459 1.00 96.50 88 LYS A C 1
ATOM 747 O O . LYS A 1 88 ? 3.770 2.172 -8.916 1.00 96.50 88 LYS A O 1
ATOM 752 N N . PHE A 1 89 ? 4.245 0.815 -7.177 1.00 97.50 89 PHE A N 1
ATOM 753 C CA . PHE A 1 89 ? 4.179 1.826 -6.129 1.00 97.50 89 PHE A CA 1
ATOM 754 C C . PHE A 1 89 ? 5.478 1.877 -5.337 1.00 97.50 89 PHE A C 1
ATOM 756 O O . PHE A 1 89 ? 6.007 0.840 -4.947 1.00 97.50 89 PHE A O 1
ATOM 763 N N . ASP A 1 90 ? 5.943 3.089 -5.065 1.00 97.75 90 ASP A N 1
ATOM 764 C CA . ASP A 1 90 ? 7.038 3.363 -4.144 1.00 97.75 90 ASP A CA 1
ATOM 765 C C . ASP A 1 90 ? 6.442 3.783 -2.794 1.00 97.75 90 ASP A C 1
ATOM 767 O O . ASP A 1 90 ? 5.541 4.627 -2.747 1.00 97.75 90 ASP A O 1
ATOM 771 N N . ILE A 1 91 ? 6.894 3.149 -1.711 1.00 97.69 91 ILE A N 1
ATOM 772 C CA . ILE A 1 91 ? 6.368 3.337 -0.356 1.00 97.69 91 ILE A CA 1
ATOM 773 C C . ILE A 1 91 ? 7.346 4.188 0.443 1.00 97.69 91 ILE A C 1
ATOM 775 O O . ILE A 1 91 ? 8.514 3.823 0.570 1.00 97.69 91 ILE A O 1
ATOM 779 N N . TYR A 1 92 ? 6.865 5.292 1.001 1.00 96.88 92 TYR A N 1
ATOM 780 C CA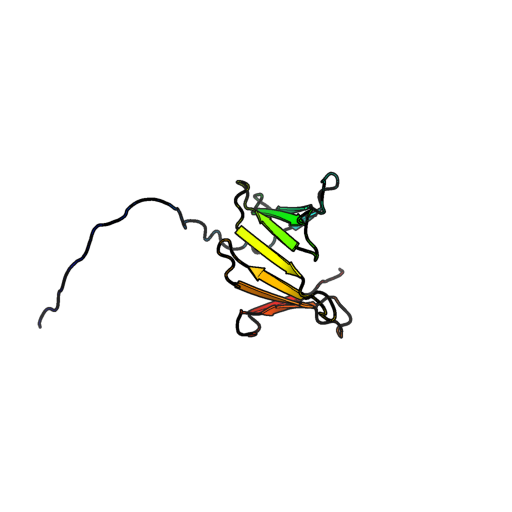 . TYR A 1 92 ? 7.659 6.255 1.756 1.00 96.88 92 TYR A CA 1
ATOM 781 C C . TYR A 1 92 ? 7.119 6.424 3.170 1.00 96.88 92 TYR A C 1
ATOM 783 O O . TYR A 1 92 ? 5.907 6.336 3.376 1.00 96.88 92 TYR A O 1
ATOM 791 N N . ASP A 1 93 ? 8.009 6.713 4.112 1.00 94.19 93 ASP A N 1
ATOM 792 C CA . ASP A 1 93 ? 7.651 7.110 5.472 1.00 94.19 93 ASP A CA 1
ATOM 793 C C . ASP A 1 93 ? 7.303 8.612 5.574 1.00 94.19 93 ASP A C 1
ATOM 795 O O . ASP A 1 93 ? 7.183 9.340 4.578 1.00 94.19 93 ASP A O 1
ATOM 799 N N . ASN A 1 94 ? 7.163 9.079 6.814 1.00 91.81 94 ASN A N 1
ATOM 800 C CA . ASN A 1 94 ? 6.887 10.471 7.174 1.00 91.81 94 ASN A CA 1
ATOM 801 C C . ASN A 1 94 ? 8.016 11.447 6.816 1.00 91.81 94 ASN A C 1
ATOM 803 O O . ASN A 1 94 ? 7.759 12.641 6.675 1.00 91.81 94 ASN A O 1
ATOM 807 N N . ASN A 1 95 ? 9.238 10.947 6.637 1.00 94.88 95 ASN A N 1
ATOM 808 C CA . ASN A 1 95 ? 10.430 11.725 6.312 1.00 94.88 95 ASN A CA 1
ATOM 809 C C . ASN A 1 95 ? 10.788 11.653 4.820 1.00 94.88 95 ASN A C 1
ATOM 811 O O . ASN A 1 95 ? 11.898 12.028 4.444 1.00 94.88 95 ASN A O 1
ATOM 815 N N . ASP A 1 96 ? 9.880 11.155 3.970 1.00 95.38 96 ASP A N 1
ATOM 816 C CA . ASP A 1 96 ? 10.134 10.913 2.545 1.00 95.38 96 ASP A CA 1
ATOM 817 C C . ASP A 1 96 ?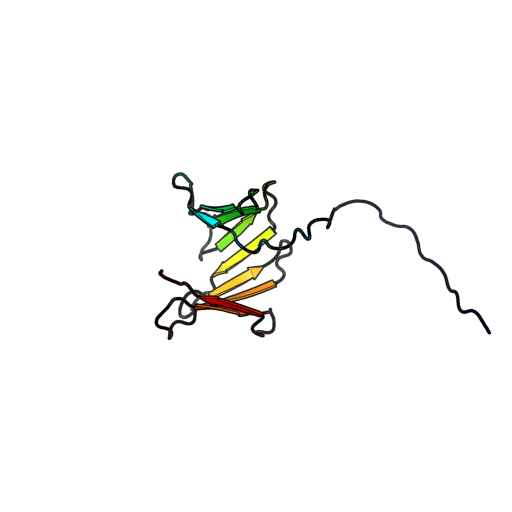 11.246 9.877 2.270 1.00 95.38 96 ASP A C 1
ATOM 819 O O . ASP A 1 96 ? 11.778 9.789 1.158 1.00 95.38 96 ASP A O 1
ATOM 823 N N . GLN A 1 97 ? 11.572 9.028 3.247 1.00 96.38 97 GLN A N 1
ATOM 824 C CA . GLN A 1 97 ? 12.500 7.919 3.071 1.00 96.38 97 GLN A CA 1
ATOM 825 C C . GLN A 1 97 ? 11.790 6.729 2.415 1.00 96.38 97 GLN A C 1
ATOM 827 O O . GLN A 1 97 ? 10.729 6.291 2.857 1.00 96.38 97 GLN A O 1
ATOM 832 N N . LEU A 1 98 ? 12.398 6.173 1.361 1.00 95.69 98 LEU A N 1
ATOM 833 C CA . LEU A 1 98 ? 11.890 4.979 0.684 1.00 95.69 98 LEU A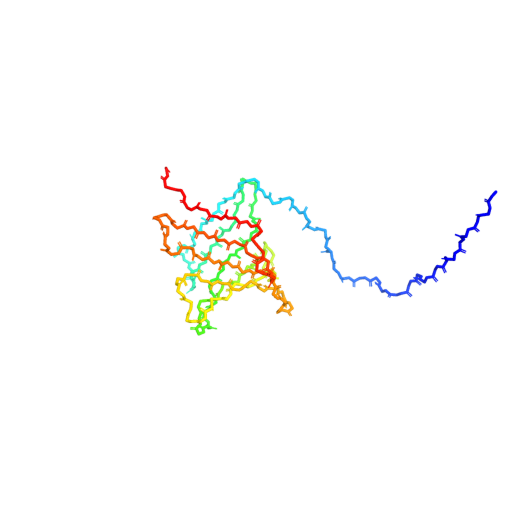 CA 1
ATOM 834 C C . LEU A 1 98 ? 11.988 3.758 1.614 1.00 95.69 98 LEU A C 1
ATOM 836 O O . LEU A 1 98 ? 13.087 3.326 1.964 1.00 95.69 98 LEU A O 1
ATOM 840 N N . LEU A 1 99 ? 10.842 3.177 1.956 1.00 95.06 99 LEU A N 1
ATOM 841 C CA . LEU A 1 99 ? 10.723 1.960 2.762 1.00 95.06 99 LEU A CA 1
ATOM 842 C C . LEU A 1 99 ? 10.713 0.694 1.904 1.00 95.06 99 LEU A C 1
ATOM 844 O O . LEU A 1 99 ? 11.209 -0.350 2.322 1.00 95.06 99 LEU A O 1
ATOM 848 N N . GLY A 1 100 ? 10.154 0.772 0.697 1.00 96.56 100 GLY A N 1
ATOM 849 C CA . GLY A 1 100 ? 10.028 -0.381 -0.183 1.00 96.56 100 GLY A CA 1
ATOM 850 C C . GLY A 1 100 ? 9.245 -0.085 -1.453 1.00 96.56 100 GLY A C 1
ATOM 851 O O . GLY A 1 100 ? 8.830 1.045 -1.708 1.00 96.56 100 GLY A O 1
ATOM 852 N N . ILE A 1 101 ? 9.069 -1.120 -2.267 1.00 97.56 101 ILE A N 1
ATOM 853 C CA . ILE A 1 101 ? 8.437 -1.037 -3.585 1.00 97.56 101 ILE A CA 1
ATOM 854 C C . ILE A 1 101 ? 7.423 -2.171 -3.708 1.00 97.56 101 ILE A C 1
ATOM 856 O O . ILE A 1 101 ? 7.732 -3.312 -3.382 1.00 97.56 101 ILE A O 1
ATOM 860 N N . VAL A 1 102 ? 6.232 -1.881 -4.222 1.00 96.62 102 VAL A N 1
ATOM 861 C CA . VAL A 1 102 ? 5.228 -2.887 -4.588 1.00 96.62 102 VAL A CA 1
ATOM 862 C C . VAL A 1 102 ? 5.145 -2.962 -6.108 1.00 96.62 102 VAL A C 1
ATOM 864 O O . VAL A 1 102 ? 4.916 -1.948 -6.763 1.00 96.62 102 VAL A O 1
ATOM 867 N N . ASP A 1 103 ? 5.336 -4.151 -6.673 1.00 95.62 103 ASP A N 1
ATOM 868 C CA . ASP A 1 103 ? 5.438 -4.377 -8.119 1.00 95.62 103 ASP A CA 1
ATOM 869 C C . ASP A 1 103 ? 4.473 -5.478 -8.579 1.00 95.62 103 ASP A C 1
ATOM 871 O O . ASP A 1 103 ? 4.596 -6.641 -8.181 1.00 95.62 103 ASP A O 1
ATOM 875 N N . GLN A 1 104 ? 3.506 -5.128 -9.427 1.00 94.31 104 GLN A N 1
ATOM 876 C CA . GLN A 1 104 ? 2.573 -6.084 -10.018 1.00 94.31 104 GLN A CA 1
ATOM 877 C C . GLN A 1 104 ? 3.252 -6.917 -11.111 1.00 94.31 104 GLN A C 1
ATOM 879 O O . GLN A 1 104 ? 3.829 -6.397 -12.065 1.00 94.31 104 GLN A O 1
ATOM 884 N N . LYS A 1 105 ? 3.091 -8.240 -11.049 1.00 92.75 105 LYS A N 1
ATOM 885 C CA . LYS A 1 105 ? 3.521 -9.150 -12.118 1.00 92.75 105 LYS A CA 1
ATOM 886 C C . LYS A 1 105 ? 2.428 -9.306 -13.169 1.00 92.75 105 LYS A C 1
ATOM 888 O O . LYS A 1 105 ? 1.550 -10.153 -13.040 1.00 92.75 105 LYS A O 1
ATOM 893 N N . ILE A 1 106 ? 2.528 -8.509 -14.230 1.00 84.19 106 ILE A N 1
ATOM 894 C CA . ILE A 1 106 ? 1.537 -8.421 -15.317 1.00 84.19 106 ILE A CA 1
ATOM 895 C C . ILE A 1 106 ? 1.415 -9.680 -16.194 1.00 84.19 106 ILE A C 1
ATOM 897 O O . ILE A 1 106 ? 0.398 -9.867 -16.845 1.00 84.19 106 ILE A O 1
ATOM 901 N N . LEU A 1 107 ? 2.426 -10.557 -16.208 1.00 85.38 107 LEU A N 1
ATOM 902 C CA . LEU A 1 107 ? 2.429 -11.790 -17.013 1.00 85.38 107 LEU A CA 1
ATOM 903 C C . LEU A 1 107 ? 1.879 -13.012 -16.256 1.00 85.38 107 LEU A C 1
ATOM 905 O O . LEU A 1 107 ? 2.108 -14.150 -16.662 1.00 85.38 107 LEU A O 1
ATOM 909 N N . ARG A 1 108 ? 1.197 -12.805 -15.125 1.00 81.88 108 ARG A N 1
ATOM 910 C CA . ARG A 1 108 ? 0.560 -13.884 -14.360 1.00 81.88 108 ARG A CA 1
ATOM 911 C C . ARG A 1 108 ? -0.949 -13.833 -14.539 1.00 81.88 108 ARG A C 1
ATOM 913 O O . ARG A 1 108 ? -1.539 -12.762 -14.543 1.00 81.88 108 ARG A O 1
ATOM 920 N N . PHE A 1 109 ? -1.563 -15.012 -14.622 1.00 80.94 109 PHE A N 1
ATOM 921 C CA . PHE A 1 109 ? -3.012 -15.154 -14.780 1.00 80.94 109 PHE A CA 1
ATOM 922 C C . PHE A 1 109 ? -3.804 -14.529 -13.618 1.00 80.94 109 PHE A C 1
ATOM 924 O O . PHE A 1 109 ? -4.848 -13.927 -13.831 1.00 80.94 109 PHE A O 1
ATOM 931 N N . PHE A 1 110 ? -3.284 -14.632 -12.390 1.00 83.88 110 PHE A N 1
ATOM 932 C CA . PHE A 1 110 ? -3.868 -13.995 -11.209 1.00 83.88 110 PHE A CA 1
ATOM 933 C C . PHE A 1 110 ? -3.058 -12.763 -10.794 1.00 83.88 110 PHE A C 1
ATOM 935 O O . PHE A 1 110 ? -1.819 -12.840 -10.801 1.00 83.88 110 PHE A O 1
ATOM 942 N N . PRO A 1 111 ? -3.715 -11.673 -10.345 1.00 85.81 111 PRO A N 1
ATOM 943 C CA . PRO A 1 111 ? -3.031 -10.520 -9.773 1.00 85.81 111 PRO A CA 1
ATOM 944 C C . PRO A 1 111 ? -2.064 -10.954 -8.668 1.00 85.81 111 PRO A C 1
ATOM 946 O O . PRO A 1 111 ? -2.457 -11.506 -7.639 1.00 85.81 111 PRO A O 1
ATOM 949 N N . THR A 1 112 ? -0.775 -10.748 -8.918 1.00 92.31 112 THR A N 1
ATOM 950 C CA . THR A 1 112 ? 0.310 -11.088 -7.998 1.00 92.31 112 THR A CA 1
ATOM 951 C C . THR A 1 112 ? 1.214 -9.879 -7.871 1.00 92.31 112 THR A C 1
ATOM 953 O O . THR A 1 112 ? 1.606 -9.292 -8.880 1.00 92.31 112 THR A O 1
ATOM 956 N N . PHE A 1 113 ? 1.569 -9.542 -6.644 1.00 94.06 113 PHE A N 1
ATOM 957 C CA . PHE A 1 113 ? 2.395 -8.403 -6.295 1.00 94.06 113 PHE A CA 1
ATOM 958 C C . PHE A 1 113 ? 3.629 -8.897 -5.550 1.00 94.06 113 PHE A C 1
ATOM 960 O O . PHE A 1 113 ? 3.544 -9.786 -4.701 1.00 94.06 113 PHE A O 1
ATOM 967 N N . GLU A 1 114 ? 4.783 -8.331 -5.869 1.00 95.62 114 GLU A N 1
ATOM 968 C CA . GLU A 1 114 ? 6.006 -8.515 -5.096 1.00 95.62 114 GLU A CA 1
ATOM 969 C C . GLU A 1 114 ? 6.270 -7.258 -4.279 1.00 95.62 114 GLU A C 1
ATOM 971 O O . GLU A 1 114 ? 6.177 -6.147 -4.795 1.00 95.62 114 GLU A O 1
ATOM 976 N N . ILE A 1 115 ? 6.593 -7.453 -3.006 1.00 95.94 115 ILE A N 1
ATOM 977 C CA . ILE A 1 115 ? 7.020 -6.398 -2.095 1.00 95.94 115 ILE A CA 1
ATOM 978 C C . ILE A 1 115 ? 8.536 -6.497 -2.022 1.00 95.94 115 ILE A C 1
ATOM 980 O O . ILE A 1 115 ? 9.083 -7.544 -1.663 1.00 95.94 115 ILE A O 1
ATOM 984 N N . LEU A 1 116 ? 9.211 -5.430 -2.415 1.00 96.81 116 LEU A N 1
ATOM 985 C CA . LEU A 1 116 ? 10.655 -5.351 -2.544 1.00 96.81 116 LEU A CA 1
ATOM 986 C C . LEU A 1 116 ? 11.210 -4.354 -1.528 1.00 96.81 116 LEU A C 1
ATOM 988 O O . LEU A 1 116 ? 10.580 -3.340 -1.226 1.00 96.81 116 LEU A O 1
ATOM 992 N N . SER A 1 117 ? 12.419 -4.616 -1.047 1.00 95.81 117 SER A N 1
ATOM 993 C CA . SER A 1 117 ? 13.200 -3.640 -0.295 1.00 95.81 117 SER A CA 1
ATOM 994 C C . SER A 1 117 ? 13.636 -2.478 -1.201 1.00 95.81 117 SER A C 1
ATOM 996 O O . SER A 1 117 ? 13.586 -2.602 -2.431 1.00 95.81 117 SER A O 1
ATOM 998 N N . PRO A 1 118 ? 14.150 -1.370 -0.636 1.00 95.50 118 PRO A N 1
ATOM 999 C CA . PRO A 1 118 ? 14.739 -0.281 -1.422 1.00 95.50 118 PRO A CA 1
ATOM 1000 C C . PRO A 1 118 ? 15.870 -0.745 -2.357 1.00 95.50 118 PRO A C 1
ATOM 1002 O O . PRO A 1 118 ? 16.096 -0.152 -3.407 1.00 95.50 118 PRO A O 1
ATOM 1005 N N . ASN A 1 119 ? 16.531 -1.856 -2.011 1.00 96.12 119 ASN A N 1
ATOM 1006 C CA . ASN A 1 119 ? 17.597 -2.480 -2.796 1.00 96.12 119 ASN A CA 1
ATOM 1007 C C . ASN A 1 119 ? 17.075 -3.542 -3.782 1.00 96.12 119 ASN A C 1
ATOM 1009 O O . ASN A 1 119 ? 17.849 -4.369 -4.256 1.00 96.12 119 ASN A O 1
ATOM 1013 N N . TYR A 1 120 ? 15.770 -3.550 -4.074 1.00 95.06 120 TYR A N 1
ATOM 1014 C CA . TYR A 1 120 ? 15.110 -4.467 -5.011 1.00 95.06 120 TYR A CA 1
ATOM 1015 C C . TYR A 1 120 ? 15.162 -5.957 -4.627 1.00 95.06 120 TYR A C 1
ATOM 1017 O O . TYR A 1 120 ? 14.872 -6.820 -5.455 1.00 95.06 120 TYR A O 1
ATOM 1025 N N . LEU A 1 121 ? 15.471 -6.281 -3.369 1.00 96.31 121 LEU A N 1
ATOM 1026 C CA . LEU A 1 121 ? 15.366 -7.652 -2.865 1.00 96.31 121 LEU A CA 1
ATOM 1027 C C . LEU A 1 121 ? 13.908 -7.961 -2.533 1.00 96.31 121 LEU A C 1
ATOM 1029 O O . LEU A 1 121 ? 13.256 -7.173 -1.855 1.00 96.31 121 LEU A O 1
ATOM 1033 N N . THR A 1 122 ? 13.389 -9.107 -2.973 1.00 95.94 122 THR A N 1
ATOM 1034 C CA . THR A 1 122 ? 12.021 -9.516 -2.634 1.00 95.94 122 THR A CA 1
ATOM 1035 C C . THR A 1 122 ? 11.903 -9.837 -1.146 1.00 95.94 122 THR A C 1
ATOM 1037 O O . THR A 1 122 ? 12.547 -10.761 -0.659 1.00 95.94 122 THR A O 1
ATOM 1040 N N . LEU A 1 123 ? 11.051 -9.090 -0.447 1.00 93.44 123 LEU A N 1
ATOM 1041 C CA . LEU A 1 123 ? 10.726 -9.282 0.966 1.00 93.44 123 LEU A CA 1
ATOM 1042 C C . LEU A 1 123 ? 9.491 -10.165 1.140 1.00 93.44 123 LEU A C 1
ATOM 1044 O O . LEU A 1 123 ? 9.460 -11.027 2.011 1.00 93.44 123 LEU A O 1
ATOM 1048 N N . ALA A 1 124 ? 8.475 -9.963 0.298 1.00 93.81 124 ALA A N 1
ATOM 1049 C CA . ALA A 1 124 ? 7.222 -10.702 0.375 1.00 93.81 124 ALA A CA 1
ATOM 1050 C C . ALA A 1 124 ? 6.511 -10.773 -0.982 1.00 93.81 124 ALA A C 1
ATOM 1052 O O . ALA A 1 124 ? 6.863 -10.083 -1.944 1.00 93.81 124 ALA A O 1
ATOM 1053 N N . LYS A 1 125 ? 5.495 -11.636 -1.063 1.00 92.75 125 LYS A N 1
ATOM 1054 C CA . LYS A 1 125 ? 4.624 -11.787 -2.232 1.00 92.75 125 LYS A CA 1
ATOM 1055 C C . LYS A 1 125 ? 3.174 -11.806 -1.780 1.00 92.75 125 LYS A C 1
ATOM 1057 O O . LYS A 1 125 ? 2.825 -12.581 -0.897 1.00 92.75 125 LYS A O 1
ATOM 1062 N N . ALA A 1 126 ? 2.339 -11.002 -2.424 1.00 90.88 126 ALA A N 1
ATOM 1063 C CA . ALA A 1 126 ? 0.897 -11.023 -2.242 1.00 90.88 126 ALA A CA 1
ATOM 1064 C C . ALA A 1 126 ? 0.247 -11.575 -3.511 1.00 90.88 126 ALA A C 1
ATOM 1066 O O . ALA A 1 126 ? 0.598 -11.184 -4.625 1.00 90.88 126 ALA A O 1
ATOM 1067 N N . LYS A 1 127 ? -0.695 -12.500 -3.360 1.00 90.75 127 LYS A N 1
ATOM 1068 C CA . LYS A 1 127 ? -1.437 -13.085 -4.475 1.00 90.75 127 LYS A CA 1
ATOM 1069 C C . LYS A 1 127 ? -2.917 -12.992 -4.162 1.00 90.75 127 LYS A C 1
ATOM 1071 O O . LYS A 1 127 ? -3.337 -13.374 -3.074 1.00 90.75 127 LYS A O 1
ATOM 1076 N N . LEU A 1 128 ? -3.687 -12.500 -5.120 1.00 84.06 128 LEU A N 1
ATOM 1077 C CA . LEU A 1 128 ? -5.131 -12.469 -4.996 1.00 84.06 128 LEU A CA 1
ATOM 1078 C C . LEU A 1 128 ? -5.674 -13.879 -5.254 1.00 84.06 128 LEU A C 1
ATOM 1080 O O . LEU A 1 128 ? -5.370 -14.491 -6.283 1.00 84.06 128 LEU A O 1
ATOM 1084 N N . ASN A 1 129 ? -6.438 -14.395 -4.296 1.00 80.19 129 ASN A N 1
ATOM 1085 C CA . ASN A 1 129 ? -7.119 -15.675 -4.406 1.00 80.19 129 ASN A CA 1
ATOM 1086 C C . ASN A 1 129 ? -8.625 -15.425 -4.531 1.00 80.19 129 ASN A C 1
ATOM 1088 O O . ASN A 1 129 ? -9.192 -14.675 -3.742 1.00 80.19 129 ASN A O 1
ATOM 1092 N N . PHE A 1 130 ? -9.249 -16.036 -5.537 1.00 67.94 130 PHE A N 1
ATOM 1093 C CA . PHE A 1 130 ? -10.697 -16.042 -5.714 1.00 67.94 130 PHE A CA 1
ATOM 1094 C C . PHE A 1 130 ? -11.189 -17.435 -5.310 1.00 67.94 130 PHE A C 1
ATOM 1096 O O . PHE A 1 130 ? -11.063 -18.373 -6.097 1.00 67.94 130 PHE A O 1
ATOM 1103 N N . TRP A 1 131 ? -11.655 -17.587 -4.074 1.00 56.50 131 TRP A N 1
ATOM 1104 C CA . TRP A 1 131 ? -12.351 -18.782 -3.598 1.00 56.50 131 TRP A CA 1
ATOM 1105 C C . TRP A 1 131 ? -13.598 -18.376 -2.823 1.00 56.50 131 TRP A C 1
ATOM 1107 O O . TRP A 1 131 ? -13.558 -17.304 -2.175 1.00 56.50 131 TRP A O 1
#

Sequence (131 aa):
MFKKKILFFVLTFIISSNFLFADDIPEKFYIKERWLSLTTTFDIKDDNQNLGIVYRKFFSLLPEYHLEDVYGQFQAKARMRFFALGAKFDIYDNNDQLLGIVDQKILRFFPTFEILSPNYLTLAKAKLNFW

Radius of gyration: 19.86 Å; chains: 1; bounding box: 60×35×53 Å

Secondary structure (DSSP, 8-state):
-----------S---S------PPPPS--EEEE-SS-SS-EEEEE-SSSEEEEEEE-SS-SS-EEEEE-TTS-EEEEEEEPTT-SS-EEEEE-TTS-EEEEEEE-TTSSS-EEEEE-TTS-EEEEEE----